Protein AF-A0A3D0XF73-F1 (afdb_monomer_lite)

Secondary structure (DSSP, 8-state):
---HHHHHHHHHHHHHHHHHHHHHHHHHHHHHHSSS--GGG---HHHHHHHHHHHHHHHHHHHHHHHHHHHHHHH-TTSPPPHHHHHHHHHHHHHHHHHHHHHHHHHHHHHHTT-S-TT----TTS--HHHHHHHHHHH--

Sequence (141 aa):
MVDTSQIIQDIEAHNDLCHRLLDVIQQENQWLSQDHPSGDAAPDQAAKRSLLDQFSQQVSLIQGHRVALKDHEQTNPEKPIPEAIHAAIGRGTDLIMKMVALDRENEKLLLKKGMVPSNQIPSSAQYRPSDALQTYQKHSS

pLDDT: mean 75.81, std 13.02, range [38.72, 91.06]

Foldseek 3Di:
DDPLVVLLVLLVVLLVLLVVLLVLLVLLLVLLPDPDRDPVSHRDPVVNVVSVVVNVVSVVVNVVVVVVQVVCCVVCVVDHRDVSSVVSVVSSLVSVLSSLVSVVSSVVSCVVVVVDDPVPDPDPVPDDSVVVVVVVVVVVD

Structure (mmCIF, N/CA/C/O backbone):
data_AF-A0A3D0XF73-F1
#
_entry.id   AF-A0A3D0XF73-F1
#
loop_
_atom_site.group_PDB
_atom_site.id
_atom_site.type_symbol
_atom_site.label_atom_id
_atom_site.label_alt_id
_atom_site.label_comp_id
_atom_site.label_asym_id
_atom_site.label_entity_id
_atom_site.label_seq_id
_atom_site.pdbx_PDB_ins_code
_atom_site.Cartn_x
_atom_site.Cartn_y
_atom_site.Cartn_z
_atom_site.occupancy
_atom_site.B_iso_or_equiv
_atom_site.auth_seq_id
_atom_site.auth_comp_id
_atom_site.auth_asym_id
_atom_site.auth_atom_id
_atom_site.pdbx_PDB_model_num
ATOM 1 N N . MET A 1 1 ? -20.192 8.363 20.190 1.00 54.16 1 MET A N 1
ATOM 2 C CA . MET A 1 1 ? -20.012 6.904 20.031 1.00 54.16 1 MET A CA 1
ATOM 3 C C . MET A 1 1 ? -19.139 6.705 18.814 1.00 54.16 1 MET A C 1
ATOM 5 O O . MET A 1 1 ? -19.420 7.334 17.804 1.00 54.16 1 MET A O 1
ATOM 9 N N . VAL A 1 2 ? -18.063 5.930 18.931 1.00 65.31 2 VAL A N 1
ATOM 10 C CA . VAL A 1 2 ? -17.237 5.571 17.774 1.00 65.31 2 VAL A CA 1
ATOM 11 C C . VAL A 1 2 ? -18.039 4.590 16.925 1.00 65.31 2 VAL A C 1
ATOM 13 O O . VAL A 1 2 ? -18.470 3.562 17.444 1.00 65.31 2 VAL A O 1
ATOM 16 N N . ASP A 1 3 ? -18.283 4.921 15.658 1.00 78.56 3 ASP A N 1
ATOM 17 C CA . ASP A 1 3 ? -18.947 4.000 14.736 1.00 78.56 3 ASP A CA 1
ATOM 18 C C . ASP A 1 3 ? -17.916 3.015 14.186 1.00 78.56 3 ASP A C 1
ATOM 20 O O . ASP A 1 3 ? -17.250 3.245 13.177 1.00 78.56 3 ASP A O 1
ATOM 24 N N . THR A 1 4 ? -17.753 1.910 14.906 1.00 76.88 4 THR A N 1
ATOM 25 C CA . THR A 1 4 ? -16.867 0.809 14.526 1.00 76.88 4 THR A CA 1
ATOM 26 C C . THR A 1 4 ? -17.151 0.305 13.107 1.00 76.88 4 THR A C 1
ATOM 28 O O . THR A 1 4 ? -16.222 -0.107 12.416 1.00 76.88 4 THR A O 1
ATOM 31 N N . SER A 1 5 ? -18.403 0.365 12.643 1.00 81.44 5 SER A N 1
ATOM 32 C CA . SER A 1 5 ? -18.784 -0.110 11.307 1.00 81.44 5 SER A CA 1
ATOM 33 C C . SER A 1 5 ? -18.165 0.763 10.218 1.00 81.44 5 SER A C 1
ATOM 35 O O . SER A 1 5 ? -17.605 0.236 9.258 1.00 81.44 5 SER A O 1
ATOM 37 N N . GLN A 1 6 ? -18.192 2.087 10.408 1.00 85.00 6 GLN A N 1
ATOM 38 C CA . GLN A 1 6 ? -17.560 3.035 9.489 1.00 85.00 6 GLN A CA 1
ATOM 39 C C . GLN A 1 6 ? -16.036 2.860 9.463 1.00 85.00 6 GLN A C 1
ATOM 41 O O . GLN A 1 6 ? -15.434 2.854 8.394 1.00 85.00 6 GLN A O 1
ATOM 46 N N . ILE A 1 7 ? -15.413 2.642 10.626 1.00 84.62 7 ILE A N 1
ATOM 47 C CA . ILE A 1 7 ? -13.966 2.395 10.714 1.00 84.62 7 ILE A CA 1
ATOM 48 C C . ILE A 1 7 ? -13.574 1.139 9.931 1.00 84.62 7 ILE A C 1
ATOM 50 O O . ILE A 1 7 ? -12.596 1.159 9.189 1.00 84.62 7 ILE A O 1
ATOM 54 N N . ILE A 1 8 ? -14.331 0.049 10.079 1.00 85.00 8 ILE A N 1
ATOM 55 C CA . ILE A 1 8 ? -14.075 -1.191 9.336 1.00 85.00 8 ILE A CA 1
ATOM 56 C C . ILE A 1 8 ? -14.212 -0.943 7.832 1.00 85.00 8 ILE A C 1
ATOM 58 O O . ILE A 1 8 ? -13.337 -1.351 7.074 1.00 85.00 8 ILE A O 1
ATOM 62 N N . GLN A 1 9 ? -15.267 -0.246 7.405 1.00 88.25 9 GLN A N 1
ATOM 63 C CA . GLN A 1 9 ? -15.487 0.066 5.995 1.00 88.25 9 GLN A CA 1
ATOM 64 C C . GLN A 1 9 ? -14.329 0.873 5.393 1.00 88.25 9 GLN A C 1
ATOM 66 O O . GLN A 1 9 ? -13.874 0.560 4.294 1.00 88.25 9 GLN A O 1
ATOM 71 N N . ASP A 1 10 ? -13.822 1.870 6.117 1.00 87.31 10 ASP A N 1
ATOM 72 C CA . ASP A 1 10 ? -12.728 2.715 5.638 1.00 87.31 10 ASP A CA 1
ATOM 73 C C . ASP A 1 10 ? -11.391 1.951 5.588 1.00 87.31 10 ASP A C 1
ATOM 75 O O . ASP A 1 10 ? -10.605 2.126 4.655 1.00 87.31 10 ASP A O 1
ATOM 79 N N . ILE A 1 11 ? -11.141 1.042 6.540 1.00 85.81 11 ILE A N 1
ATOM 80 C CA . ILE A 1 11 ? -9.958 0.164 6.505 1.00 85.81 11 ILE A CA 1
ATOM 81 C C . ILE A 1 11 ? -10.044 -0.824 5.333 1.00 85.81 11 ILE A C 1
ATOM 83 O O . ILE A 1 11 ? -9.042 -1.059 4.659 1.00 85.81 11 ILE A O 1
ATOM 87 N N . GLU A 1 12 ? -11.219 -1.383 5.044 1.00 87.50 12 GLU A N 1
ATOM 88 C CA . GLU A 1 12 ? -11.381 -2.274 3.888 1.00 87.50 12 GLU A CA 1
ATOM 89 C C . GLU A 1 12 ? -11.255 -1.523 2.561 1.00 87.50 12 GLU A C 1
ATOM 91 O O . GLU A 1 12 ? -10.599 -2.013 1.645 1.00 87.50 12 GLU A O 1
ATOM 96 N N . ALA A 1 13 ? -11.766 -0.291 2.471 1.00 88.50 13 ALA A N 1
ATOM 97 C CA . ALA A 1 13 ? -11.551 0.560 1.302 1.00 88.50 13 ALA A CA 1
ATOM 98 C C . ALA A 1 13 ? -10.053 0.829 1.056 1.00 88.50 13 ALA A C 1
ATOM 100 O O . ALA A 1 13 ? -9.592 0.847 -0.087 1.00 88.50 13 ALA A O 1
ATOM 101 N N . HIS A 1 14 ? -9.267 0.994 2.122 1.00 88.69 14 HIS A N 1
ATOM 102 C CA . HIS A 1 14 ? -7.813 1.083 2.025 1.00 88.69 14 HIS A CA 1
ATOM 103 C C . HIS A 1 14 ? -7.165 -0.236 1.584 1.00 88.69 14 HIS A C 1
ATOM 105 O O . HIS A 1 14 ? -6.287 -0.217 0.720 1.00 88.69 14 HIS A O 1
ATOM 111 N N . ASN A 1 15 ? -7.607 -1.378 2.118 1.00 88.38 15 ASN A N 1
ATOM 112 C CA . ASN A 1 15 ? -7.119 -2.695 1.700 1.00 88.38 15 ASN A CA 1
ATOM 113 C C . ASN A 1 15 ? -7.386 -2.957 0.207 1.00 88.38 15 ASN A C 1
ATOM 115 O O . ASN A 1 15 ? -6.510 -3.464 -0.494 1.00 88.38 15 ASN A O 1
ATOM 119 N N . ASP A 1 16 ? -8.547 -2.546 -0.303 1.00 91.06 16 ASP A N 1
ATOM 120 C CA . ASP A 1 16 ? -8.883 -2.632 -1.726 1.00 91.06 16 ASP A CA 1
ATOM 121 C C . ASP A 1 16 ? -7.949 -1.774 -2.592 1.00 91.06 16 ASP A C 1
ATOM 123 O O . ASP A 1 16 ? -7.512 -2.205 -3.663 1.00 91.06 16 ASP A O 1
ATOM 127 N N . LEU A 1 17 ? -7.592 -0.568 -2.133 1.00 88.81 17 LEU A N 1
ATOM 128 C CA . LEU A 1 17 ? -6.602 0.268 -2.819 1.00 88.81 17 LEU A CA 1
ATOM 129 C C . LEU A 1 17 ? -5.204 -0.361 -2.796 1.00 88.81 17 LEU A C 1
ATOM 131 O O . LEU A 1 17 ? -4.529 -0.350 -3.827 1.00 88.81 17 LEU A O 1
ATOM 135 N N . CYS A 1 18 ? -4.785 -0.948 -1.670 1.00 87.50 18 CYS A N 1
ATOM 136 C CA . CYS A 1 18 ? -3.538 -1.714 -1.579 1.00 87.50 18 CYS A CA 1
ATOM 137 C C . CYS A 1 18 ? -3.509 -2.859 -2.597 1.00 87.50 18 CYS A C 1
ATOM 139 O O . CYS A 1 18 ? -2.501 -3.054 -3.272 1.00 87.50 18 CYS A O 1
ATOM 141 N N . HIS A 1 19 ? -4.613 -3.595 -2.743 1.00 89.56 19 HIS A N 1
ATOM 142 C CA . HIS A 1 19 ? -4.729 -4.664 -3.733 1.00 89.56 19 HIS A CA 1
ATOM 143 C C . HIS A 1 19 ? -4.571 -4.148 -5.165 1.00 89.56 19 HIS A C 1
ATOM 145 O O . HIS A 1 19 ? -3.753 -4.674 -5.916 1.00 89.56 19 HIS A O 1
ATOM 151 N N . ARG A 1 20 ? -5.278 -3.073 -5.526 1.00 89.44 20 ARG A N 1
ATOM 152 C CA . ARG A 1 20 ? -5.177 -2.475 -6.869 1.00 89.44 20 ARG A CA 1
ATOM 153 C C . ARG A 1 20 ? -3.774 -1.954 -7.166 1.00 89.44 20 ARG A C 1
ATOM 155 O O . ARG A 1 20 ? -3.282 -2.114 -8.278 1.00 89.44 20 ARG A O 1
ATOM 162 N N . LEU A 1 21 ? -3.117 -1.336 -6.184 1.00 86.88 21 LEU A N 1
ATOM 163 C CA . LEU A 1 21 ? -1.731 -0.896 -6.335 1.00 86.88 21 LEU A CA 1
ATOM 164 C C . LEU A 1 21 ? -0.776 -2.084 -6.483 1.00 86.88 21 LEU A C 1
ATOM 166 O O . LEU A 1 21 ? 0.122 -2.032 -7.321 1.00 86.88 21 LEU A O 1
ATOM 170 N N . LEU A 1 22 ? -0.976 -3.159 -5.718 1.00 87.06 22 LEU A N 1
ATOM 171 C CA . LEU A 1 22 ? -0.183 -4.378 -5.847 1.00 87.06 22 LEU A CA 1
ATOM 172 C C . LEU A 1 22 ? -0.311 -4.986 -7.249 1.00 87.06 22 LEU A C 1
ATOM 174 O O . LEU A 1 22 ? 0.711 -5.362 -7.819 1.00 87.06 22 LEU A O 1
ATOM 178 N N . ASP A 1 23 ? -1.513 -5.023 -7.825 1.00 88.94 23 ASP A N 1
ATOM 179 C CA . ASP A 1 23 ? -1.733 -5.520 -9.189 1.00 88.94 23 ASP A CA 1
ATOM 180 C C . ASP A 1 23 ? -0.944 -4.706 -10.224 1.00 88.94 23 ASP A C 1
ATOM 182 O O . ASP A 1 23 ? -0.307 -5.274 -11.110 1.00 88.94 23 ASP A O 1
ATOM 186 N N . VAL A 1 24 ? -0.916 -3.376 -10.089 1.00 87.19 24 VAL A N 1
ATOM 187 C CA . VAL A 1 24 ? -0.124 -2.505 -10.974 1.00 87.19 24 VAL A CA 1
ATOM 188 C C . VAL A 1 24 ? 1.378 -2.777 -10.826 1.00 87.19 24 VAL A C 1
ATOM 190 O O . VAL A 1 24 ? 2.077 -2.907 -11.830 1.00 87.19 24 VAL A O 1
ATOM 193 N N . ILE A 1 25 ? 1.884 -2.927 -9.596 1.00 85.00 25 ILE A N 1
ATOM 194 C CA . ILE A 1 25 ? 3.307 -3.233 -9.347 1.00 85.00 25 ILE A CA 1
ATOM 195 C C . ILE A 1 25 ? 3.664 -4.636 -9.874 1.00 85.00 25 ILE A C 1
ATOM 197 O O . ILE A 1 25 ? 4.774 -4.851 -10.365 1.00 85.00 25 ILE A O 1
ATOM 201 N N . GLN A 1 26 ? 2.734 -5.595 -9.828 1.00 87.75 26 GLN A N 1
ATOM 202 C CA . GLN A 1 26 ? 2.903 -6.925 -10.426 1.00 87.75 26 GLN A CA 1
ATOM 203 C C . GLN A 1 26 ? 2.952 -6.877 -11.950 1.00 87.75 26 GLN A C 1
ATOM 205 O O . GLN A 1 26 ? 3.805 -7.535 -12.545 1.00 87.75 26 GLN A O 1
ATOM 210 N N . GLN A 1 27 ? 2.091 -6.083 -12.581 1.00 86.19 27 GLN A N 1
ATOM 211 C CA . GLN A 1 27 ? 2.137 -5.866 -14.027 1.00 86.19 27 GLN A CA 1
ATOM 212 C C . GLN A 1 27 ? 3.459 -5.207 -14.442 1.00 86.19 27 GLN A C 1
ATOM 214 O O . GLN A 1 27 ? 4.090 -5.653 -15.400 1.00 86.19 27 GLN A O 1
ATOM 219 N N . GLU A 1 28 ? 3.936 -4.221 -13.673 1.00 84.06 28 GLU A N 1
ATOM 220 C CA . GLU A 1 28 ? 5.276 -3.641 -13.834 1.00 84.06 28 GLU A CA 1
ATOM 221 C C . GLU A 1 28 ? 6.376 -4.693 -13.736 1.00 84.06 28 GLU A C 1
ATOM 223 O O . GLU A 1 28 ? 7.237 -4.756 -14.612 1.00 84.06 28 GLU A O 1
ATOM 228 N N . ASN A 1 29 ? 6.330 -5.556 -12.723 1.00 85.81 29 ASN A N 1
ATOM 229 C CA . ASN A 1 29 ? 7.324 -6.606 -12.537 1.00 85.81 29 ASN A CA 1
ATOM 230 C C . ASN A 1 29 ? 7.363 -7.583 -13.715 1.00 85.81 29 ASN A C 1
ATOM 232 O O . ASN A 1 29 ? 8.438 -7.923 -14.212 1.00 85.81 29 ASN A O 1
ATOM 236 N N . GLN A 1 30 ? 6.191 -8.003 -14.192 1.00 86.44 30 GLN A N 1
ATOM 237 C CA . GLN A 1 30 ? 6.067 -8.911 -15.328 1.00 86.44 30 GLN A CA 1
ATOM 238 C C . GLN A 1 30 ? 6.595 -8.268 -16.610 1.00 86.44 30 GLN A C 1
ATOM 240 O O . GLN A 1 30 ? 7.398 -8.884 -17.310 1.00 86.44 30 GLN A O 1
ATOM 245 N N . TRP A 1 31 ? 6.215 -7.019 -16.888 1.00 85.69 31 TRP A N 1
ATOM 246 C CA . TRP A 1 31 ? 6.713 -6.263 -18.039 1.00 85.69 31 TRP A CA 1
ATOM 247 C C . TRP A 1 31 ? 8.238 -6.076 -17.976 1.00 85.69 31 TRP A C 1
ATOM 249 O O . TRP A 1 31 ? 8.956 -6.344 -18.942 1.00 85.69 31 TRP A O 1
ATOM 259 N N . LEU A 1 32 ? 8.769 -5.718 -16.803 1.00 82.56 32 LEU A N 1
ATOM 260 C CA . LEU A 1 32 ? 10.205 -5.572 -16.565 1.00 82.56 32 LEU A CA 1
ATOM 261 C C . LEU A 1 32 ? 10.973 -6.895 -16.588 1.00 82.56 32 LEU A C 1
ATOM 263 O O . LEU A 1 32 ? 12.184 -6.868 -16.797 1.00 82.56 32 LEU A O 1
ATOM 267 N N . SER A 1 33 ? 10.315 -8.036 -16.428 1.00 84.31 33 SER A N 1
ATOM 268 C CA . SER A 1 33 ? 10.958 -9.351 -16.498 1.00 84.31 33 SER A CA 1
ATOM 269 C C . SER A 1 33 ? 11.088 -9.889 -17.928 1.00 84.31 33 SER A C 1
ATOM 271 O O . SER A 1 33 ? 11.879 -10.798 -18.161 1.00 84.31 33 SER A O 1
ATOM 273 N N . GLN A 1 34 ? 10.358 -9.330 -18.900 1.00 82.81 34 GLN A N 1
ATOM 274 C CA . GLN A 1 34 ? 10.447 -9.733 -20.312 1.00 82.81 34 GLN A CA 1
ATOM 275 C C . GLN A 1 34 ? 11.810 -9.368 -20.917 1.00 82.81 34 GLN A C 1
ATOM 277 O O . GLN A 1 34 ? 12.341 -8.306 -20.610 1.00 82.81 34 GLN A O 1
ATOM 282 N N . ASP A 1 35 ? 12.364 -10.167 -21.833 1.00 74.12 35 ASP A N 1
ATOM 283 C CA . ASP A 1 35 ? 13.649 -9.828 -22.478 1.00 74.12 35 ASP A CA 1
ATOM 284 C C . ASP A 1 35 ? 13.580 -8.521 -23.290 1.00 74.12 35 ASP A C 1
ATOM 286 O O . ASP A 1 35 ? 14.521 -7.729 -23.278 1.00 74.12 35 ASP A O 1
ATOM 290 N N . HIS A 1 36 ? 12.437 -8.255 -23.935 1.00 68.56 36 HIS A N 1
ATOM 291 C CA . HIS A 1 36 ? 12.201 -7.066 -24.761 1.00 68.56 36 HIS A CA 1
ATOM 292 C C . HIS A 1 36 ? 10.891 -6.373 -24.346 1.00 68.56 36 HIS A C 1
ATOM 294 O O . HIS A 1 36 ? 9.845 -6.613 -24.955 1.00 68.56 36 HIS A O 1
ATOM 300 N N . PRO A 1 37 ? 10.916 -5.539 -23.292 1.00 67.56 37 PRO A N 1
ATOM 301 C CA . PRO A 1 37 ? 9.735 -4.813 -22.835 1.00 67.56 37 PRO A CA 1
ATOM 302 C C . PRO A 1 37 ? 9.225 -3.889 -23.952 1.00 67.56 37 PRO A C 1
ATOM 304 O O . PRO A 1 37 ? 9.923 -2.977 -24.395 1.00 67.56 37 PRO A O 1
ATOM 307 N N . SER A 1 38 ? 8.017 -4.165 -24.440 1.00 64.25 38 SER A N 1
ATOM 308 C CA . SER A 1 38 ? 7.382 -3.435 -25.547 1.00 64.25 38 SER A CA 1
ATOM 309 C C . SER A 1 38 ? 6.513 -2.299 -25.003 1.00 64.25 38 SER A C 1
ATOM 311 O O . SER A 1 38 ? 5.829 -2.490 -23.997 1.00 64.25 38 SER A O 1
ATOM 313 N N . GLY A 1 39 ? 6.503 -1.135 -25.663 1.00 61.59 39 GLY A N 1
ATOM 314 C CA . GLY A 1 39 ? 5.762 0.053 -25.206 1.00 61.59 39 GLY A CA 1
ATOM 315 C C . GLY A 1 39 ? 4.244 -0.139 -25.088 1.00 61.59 39 GLY A C 1
ATOM 316 O O . GLY A 1 39 ? 3.639 0.429 -24.188 1.00 61.59 39 GLY A O 1
ATOM 317 N N . ASP A 1 40 ? 3.644 -0.996 -25.919 1.00 63.16 40 ASP A N 1
ATOM 318 C CA . ASP A 1 40 ? 2.192 -1.254 -25.916 1.00 63.16 40 ASP A CA 1
ATOM 319 C C . ASP A 1 40 ? 1.706 -2.063 -24.701 1.00 63.16 40 ASP A C 1
ATOM 321 O O . ASP A 1 40 ? 0.525 -2.034 -24.367 1.00 63.16 40 ASP A O 1
ATOM 325 N N . ALA A 1 41 ? 2.612 -2.780 -24.028 1.00 66.19 41 ALA A N 1
ATOM 326 C CA . ALA A 1 41 ? 2.329 -3.525 -22.800 1.00 66.19 41 ALA A CA 1
ATOM 327 C C . ALA A 1 41 ? 2.846 -2.798 -21.549 1.00 66.19 41 ALA A C 1
ATOM 329 O O . ALA A 1 41 ? 2.883 -3.390 -20.468 1.00 66.19 41 ALA A O 1
ATOM 330 N N . ALA A 1 42 ? 3.303 -1.548 -21.697 1.00 71.25 42 ALA A N 1
ATOM 331 C CA . ALA A 1 42 ? 3.808 -0.782 -20.576 1.00 71.25 42 ALA A CA 1
ATOM 332 C C . ALA A 1 42 ? 2.666 -0.498 -19.582 1.00 71.25 42 ALA A C 1
ATOM 334 O O . ALA A 1 42 ? 1.567 -0.113 -19.986 1.00 71.25 42 ALA A O 1
ATOM 335 N N . PRO A 1 43 ? 2.912 -0.678 -18.280 1.00 74.81 43 PRO A N 1
ATOM 336 C CA . PRO A 1 43 ? 1.916 -0.431 -17.248 1.00 74.81 43 PRO A CA 1
ATOM 337 C C . PRO A 1 43 ? 1.510 1.044 -17.220 1.00 74.81 43 PRO A C 1
ATOM 339 O O . PRO A 1 43 ? 2.348 1.943 -17.350 1.00 74.81 43 PRO A O 1
ATOM 342 N N . ASP A 1 44 ? 0.213 1.283 -17.023 1.00 80.12 44 ASP A N 1
ATOM 343 C CA . ASP A 1 44 ? -0.381 2.617 -17.037 1.00 80.12 44 ASP A CA 1
ATOM 344 C C . ASP A 1 44 ? 0.077 3.444 -15.822 1.00 80.12 44 ASP A C 1
ATOM 346 O O . ASP A 1 44 ? -0.453 3.358 -14.709 1.00 80.12 44 ASP A O 1
ATOM 350 N N . GLN A 1 45 ? 1.079 4.290 -16.061 1.00 78.50 45 GLN A N 1
ATOM 351 C CA . GLN A 1 45 ? 1.640 5.192 -15.057 1.00 78.50 45 GLN A CA 1
ATOM 352 C C . GLN A 1 45 ? 0.636 6.258 -14.590 1.00 78.50 45 GLN A C 1
ATOM 354 O O . GLN A 1 45 ? 0.733 6.736 -13.456 1.00 78.50 45 GLN A O 1
ATOM 359 N N . ALA A 1 46 ? -0.345 6.631 -15.420 1.00 79.88 46 ALA A N 1
ATOM 360 C CA . ALA A 1 46 ? -1.385 7.577 -15.028 1.00 79.88 46 ALA A CA 1
ATOM 361 C C . ALA A 1 46 ? -2.380 6.921 -14.060 1.00 79.88 46 ALA A C 1
ATOM 363 O O . ALA A 1 46 ? -2.716 7.516 -13.031 1.00 79.88 46 ALA A O 1
ATOM 364 N N . ALA A 1 47 ? -2.775 5.674 -14.331 1.00 80.06 47 ALA A N 1
ATOM 365 C CA . ALA A 1 47 ? -3.588 4.881 -13.411 1.00 80.06 47 ALA A CA 1
ATOM 366 C C . ALA A 1 47 ? -2.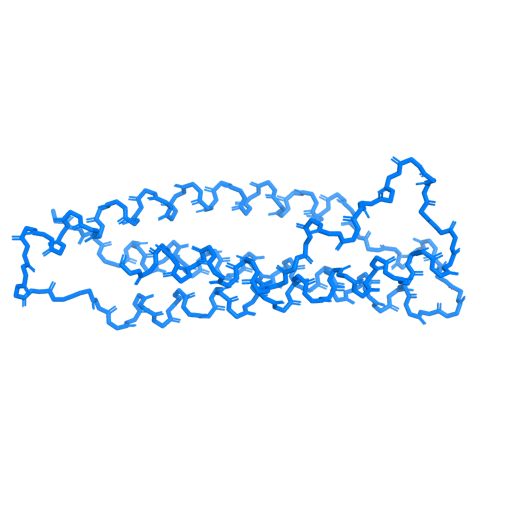871 4.660 -12.070 1.00 80.06 47 ALA A C 1
ATOM 368 O O . ALA A 1 47 ? -3.465 4.899 -11.015 1.00 80.06 47 ALA A O 1
ATOM 369 N N . LYS A 1 48 ? -1.575 4.304 -12.090 1.00 82.94 48 LYS A N 1
ATOM 370 C CA . LYS A 1 48 ? -0.752 4.172 -10.872 1.00 82.94 48 LYS A CA 1
ATOM 371 C C . LYS A 1 48 ? -0.768 5.452 -10.040 1.00 82.94 48 LYS A C 1
ATOM 373 O O . LYS A 1 48 ? -1.014 5.409 -8.836 1.00 82.94 48 LYS A O 1
ATOM 378 N N . ARG A 1 49 ? -0.544 6.604 -10.678 1.00 83.38 49 ARG A N 1
ATOM 379 C CA . ARG A 1 49 ? -0.523 7.905 -9.998 1.00 83.38 49 ARG A CA 1
ATOM 380 C C . ARG A 1 49 ? -1.872 8.256 -9.373 1.00 83.38 49 ARG A C 1
ATOM 382 O O . ARG A 1 49 ? -1.909 8.645 -8.212 1.00 83.38 49 ARG A O 1
ATOM 389 N N . SER A 1 50 ? -2.972 8.043 -10.095 1.00 85.88 50 SER A N 1
ATOM 390 C CA . SER A 1 50 ? -4.318 8.269 -9.556 1.00 85.88 50 SER A CA 1
ATOM 391 C C . SER A 1 50 ? -4.626 7.374 -8.349 1.00 85.88 50 SER A C 1
ATOM 393 O O . SER A 1 50 ? -5.245 7.827 -7.384 1.00 85.88 50 SER A O 1
ATOM 395 N N . LEU A 1 51 ? -4.176 6.116 -8.372 1.00 86.06 51 LEU A N 1
ATOM 396 C CA . LEU A 1 51 ? -4.326 5.199 -7.242 1.00 86.06 51 LEU A CA 1
ATOM 397 C C . LEU A 1 51 ? -3.490 5.638 -6.031 1.00 86.06 51 LEU A C 1
ATOM 399 O O . LEU A 1 51 ? -3.974 5.549 -4.906 1.00 86.06 51 LEU A O 1
ATOM 403 N N . LEU A 1 52 ? -2.274 6.155 -6.237 1.00 84.38 52 LEU A N 1
ATOM 404 C CA . LEU A 1 52 ? -1.429 6.686 -5.157 1.00 84.38 52 LEU A CA 1
ATOM 405 C C . LEU A 1 52 ? -2.020 7.947 -4.507 1.00 84.38 52 LEU A C 1
ATOM 407 O O . LEU A 1 52 ? -1.940 8.108 -3.285 1.00 84.38 52 LEU A O 1
ATOM 411 N N . ASP A 1 53 ? -2.655 8.814 -5.297 1.00 85.69 53 ASP A N 1
ATOM 412 C CA . ASP A 1 53 ? -3.356 9.993 -4.778 1.00 85.69 53 ASP A CA 1
ATOM 413 C C . ASP A 1 53 ? -4.553 9.575 -3.898 1.00 85.69 53 ASP A C 1
ATOM 415 O O . ASP A 1 53 ? -4.708 10.066 -2.777 1.00 85.69 53 ASP A O 1
ATOM 419 N N . GLN A 1 54 ? -5.356 8.605 -4.355 1.00 84.62 54 GLN A N 1
ATOM 420 C CA . GLN A 1 54 ? -6.466 8.027 -3.577 1.00 84.62 54 GLN A CA 1
ATOM 421 C C . GLN A 1 54 ? -5.978 7.319 -2.307 1.00 84.62 54 GLN A C 1
ATOM 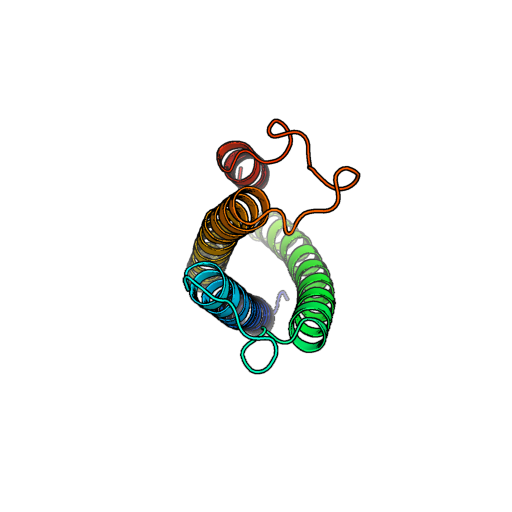423 O O . GLN A 1 54 ? -6.571 7.466 -1.237 1.00 84.62 54 GLN A O 1
ATOM 428 N N . PHE A 1 55 ? -4.869 6.586 -2.404 1.00 82.81 55 PHE A N 1
ATOM 429 C CA . PHE A 1 55 ? -4.242 5.917 -1.270 1.00 82.81 55 PHE A CA 1
ATOM 430 C C . PHE A 1 55 ? -3.809 6.919 -0.196 1.00 82.81 55 PHE A C 1
ATOM 432 O O . PHE A 1 55 ? -4.093 6.722 0.985 1.00 82.81 55 PHE A O 1
ATOM 439 N N . SER A 1 56 ? -3.197 8.034 -0.603 1.00 81.44 56 SER A N 1
ATOM 440 C CA . SER A 1 56 ? -2.772 9.099 0.312 1.00 81.44 56 SER A CA 1
ATOM 441 C C . SER A 1 56 ? -3.954 9.708 1.073 1.00 81.44 56 SER A C 1
ATOM 443 O O . SER A 1 56 ? -3.864 9.920 2.282 1.00 81.44 56 SER A O 1
ATOM 445 N N . GLN A 1 57 ? -5.086 9.921 0.396 1.00 84.12 57 GLN A N 1
ATOM 446 C CA . GLN A 1 57 ? -6.314 10.414 1.030 1.00 84.12 57 GLN A CA 1
ATOM 447 C C . GLN A 1 57 ? -6.877 9.414 2.052 1.00 84.12 57 GLN A C 1
ATOM 449 O O . GLN A 1 57 ? -7.241 9.805 3.162 1.00 84.12 57 GLN A O 1
ATOM 454 N N . GLN A 1 58 ? -6.897 8.121 1.717 1.00 84.12 58 GLN A N 1
ATOM 455 C CA . GLN A 1 58 ? -7.369 7.071 2.627 1.00 84.12 58 GLN A CA 1
ATOM 456 C C . GLN A 1 58 ? -6.468 6.899 3.856 1.00 84.12 58 GLN A C 1
ATOM 458 O O . GLN A 1 58 ? -6.961 6.698 4.965 1.00 84.12 58 GLN A O 1
ATOM 463 N N . VAL A 1 59 ? -5.150 7.059 3.706 1.00 82.50 59 VAL A N 1
ATOM 464 C CA . VAL A 1 59 ? -4.221 7.050 4.847 1.00 82.50 59 VAL A CA 1
ATOM 465 C C . VAL A 1 59 ? -4.546 8.173 5.837 1.00 82.50 59 VAL A C 1
ATOM 467 O O . VAL A 1 59 ? -4.546 7.931 7.044 1.00 82.50 59 VAL A O 1
ATOM 470 N N . SER A 1 60 ? -4.870 9.380 5.361 1.00 82.69 60 SER A N 1
ATOM 471 C CA . SER A 1 60 ? -5.277 10.482 6.244 1.00 82.69 60 SER A CA 1
ATOM 472 C C . SER A 1 60 ? -6.569 10.178 7.013 1.00 82.69 60 SER A C 1
ATOM 474 O O . SER A 1 60 ? -6.663 10.512 8.194 1.00 82.69 60 SER A O 1
ATOM 476 N N . LEU A 1 61 ? -7.536 9.498 6.387 1.00 84.25 61 LEU A N 1
ATOM 477 C CA . LEU A 1 61 ? -8.772 9.069 7.054 1.00 84.25 61 LEU A CA 1
ATOM 478 C C . LEU A 1 61 ? -8.495 8.030 8.151 1.00 84.25 61 LEU A C 1
ATOM 480 O O . LEU A 1 61 ? -8.932 8.199 9.289 1.00 84.25 61 LEU A O 1
ATOM 484 N N . ILE A 1 62 ? -7.687 7.008 7.854 1.00 83.69 62 ILE A N 1
ATOM 485 C CA . ILE A 1 62 ? -7.306 5.971 8.828 1.00 83.69 62 ILE A CA 1
ATOM 486 C C . ILE A 1 62 ? -6.511 6.556 10.002 1.00 83.69 62 ILE A C 1
ATOM 488 O O . ILE A 1 62 ? -6.692 6.137 11.147 1.00 83.69 62 ILE A O 1
ATOM 492 N N . GLN A 1 63 ? -5.656 7.552 9.755 1.00 82.75 63 GLN A N 1
ATOM 493 C CA . GLN A 1 63 ? -4.956 8.266 10.827 1.00 82.75 63 GLN A CA 1
ATOM 494 C C . GLN A 1 63 ? -5.932 8.973 11.778 1.00 82.75 63 GLN A C 1
ATOM 496 O O . GLN A 1 63 ? -5.719 8.937 12.991 1.00 82.75 63 GLN A O 1
ATOM 501 N N . GLY A 1 64 ? -7.019 9.552 11.256 1.00 81.88 64 GLY A N 1
ATOM 502 C CA . GLY A 1 64 ? -8.101 10.114 12.069 1.00 81.88 64 GLY A CA 1
ATOM 503 C C . GLY A 1 64 ? -8.804 9.054 12.923 1.00 81.88 64 GLY A C 1
ATOM 504 O O . GLY A 1 64 ? -8.987 9.249 14.127 1.00 81.88 64 GLY A O 1
ATOM 505 N N . HIS A 1 65 ? -9.108 7.891 12.340 1.00 83.69 65 HIS A N 1
ATOM 506 C CA . HIS A 1 65 ? -9.725 6.767 13.060 1.00 83.69 65 HIS A CA 1
ATOM 507 C C . HIS A 1 65 ? -8.845 6.218 14.174 1.00 83.69 65 HIS A C 1
ATOM 509 O O . HIS A 1 65 ? -9.343 5.886 15.245 1.00 83.69 65 HIS A O 1
ATOM 515 N N . ARG A 1 66 ? -7.527 6.176 13.970 1.00 81.50 66 ARG A N 1
ATOM 516 C CA . ARG A 1 66 ? -6.571 5.757 15.001 1.00 81.50 66 ARG A CA 1
ATOM 517 C C . ARG A 1 66 ? -6.631 6.644 16.247 1.00 81.50 66 ARG A C 1
ATOM 519 O O . ARG A 1 66 ? -6.532 6.124 17.356 1.00 81.50 66 ARG A O 1
ATOM 526 N N . VAL A 1 67 ? -6.782 7.960 16.081 1.00 82.12 67 VAL A N 1
ATOM 527 C CA . VAL A 1 67 ? -6.945 8.884 17.217 1.00 82.12 67 VAL A CA 1
ATOM 528 C C . VAL A 1 67 ? -8.257 8.585 17.943 1.00 82.12 67 VAL A C 1
ATOM 530 O O . VAL A 1 67 ? -8.247 8.370 19.151 1.00 82.12 67 VAL A O 1
ATOM 533 N N . ALA A 1 68 ? -9.356 8.444 17.197 1.00 80.12 68 ALA A N 1
ATOM 534 C CA . ALA A 1 68 ? -10.668 8.135 17.765 1.00 80.12 68 ALA A CA 1
ATOM 535 C C . ALA A 1 68 ? -10.713 6.782 18.505 1.00 80.12 68 ALA A C 1
ATOM 537 O O . ALA A 1 68 ? -11.357 6.667 19.548 1.00 80.12 68 ALA A O 1
ATOM 538 N N . LEU A 1 69 ? -10.020 5.760 17.991 1.00 81.38 69 LEU A N 1
ATOM 539 C CA . LEU A 1 69 ? -9.899 4.449 18.634 1.00 81.38 69 LEU A CA 1
ATOM 540 C C . LEU A 1 69 ? -9.097 4.526 19.936 1.00 81.38 69 LEU A C 1
ATOM 542 O O . LEU A 1 69 ? -9.534 3.982 20.947 1.00 81.38 69 LEU A O 1
ATOM 546 N N . LYS A 1 70 ? -7.974 5.254 19.938 1.00 81.88 70 LYS A N 1
ATOM 547 C CA . LYS A 1 70 ? -7.150 5.445 21.137 1.00 81.88 70 LYS A CA 1
ATOM 548 C C . LYS A 1 70 ? -7.915 6.181 22.241 1.00 81.88 70 LYS A C 1
ATOM 550 O O . LYS A 1 70 ? -7.869 5.774 23.400 1.00 81.88 70 LYS A O 1
ATOM 555 N N . ASP A 1 71 ? -8.656 7.225 21.879 1.00 81.12 71 ASP A N 1
ATOM 556 C CA . ASP A 1 71 ? -9.500 7.967 22.821 1.00 81.12 71 ASP A CA 1
ATOM 557 C C . ASP A 1 71 ? -10.629 7.075 23.375 1.00 81.12 71 ASP A C 1
ATOM 559 O O . ASP A 1 71 ? -10.970 7.142 24.560 1.00 81.12 71 ASP A O 1
ATOM 563 N N . HIS A 1 72 ? -11.191 6.191 22.541 1.00 77.81 72 HIS A N 1
ATOM 564 C CA . HIS A 1 72 ? -12.205 5.224 22.959 1.00 77.81 72 HIS A CA 1
ATOM 565 C C . HIS A 1 72 ? -11.664 4.196 23.957 1.00 77.81 72 HIS A C 1
ATOM 567 O O . HIS A 1 72 ? -12.324 3.960 24.968 1.00 77.81 72 HIS A O 1
ATOM 573 N N . GLU A 1 73 ? -10.487 3.616 23.711 1.00 79.88 73 GLU A N 1
ATOM 574 C CA . GLU A 1 73 ? -9.836 2.679 24.640 1.00 79.88 73 GLU A CA 1
ATOM 575 C C . GLU A 1 73 ? -9.533 3.329 25.993 1.00 79.88 73 GLU A C 1
ATOM 577 O O . GLU A 1 73 ? -9.758 2.720 27.038 1.00 79.88 73 GLU A O 1
ATOM 582 N N . GLN A 1 74 ? -9.089 4.590 25.992 1.00 79.50 74 GLN A N 1
ATOM 583 C CA . GLN A 1 74 ? -8.840 5.345 27.223 1.00 79.50 74 GLN A CA 1
ATOM 584 C C . GLN A 1 74 ? -10.128 5.650 27.995 1.00 79.50 74 GLN A C 1
ATOM 586 O O . GLN A 1 74 ? -10.134 5.622 29.225 1.00 79.50 74 GLN A O 1
ATOM 591 N N . THR A 1 75 ? -11.219 5.940 27.284 1.00 79.69 75 THR A N 1
ATOM 592 C CA . THR A 1 75 ? -12.503 6.312 27.898 1.00 79.69 75 THR A CA 1
ATOM 593 C C . THR A 1 75 ? -13.322 5.089 28.328 1.00 79.69 75 THR A C 1
ATOM 595 O O . THR A 1 75 ? -14.109 5.177 29.267 1.00 79.69 75 THR A O 1
ATOM 598 N N . ASN A 1 76 ? -13.161 3.946 27.653 1.00 75.56 76 ASN A N 1
ATOM 599 C CA . ASN A 1 76 ? -13.940 2.726 2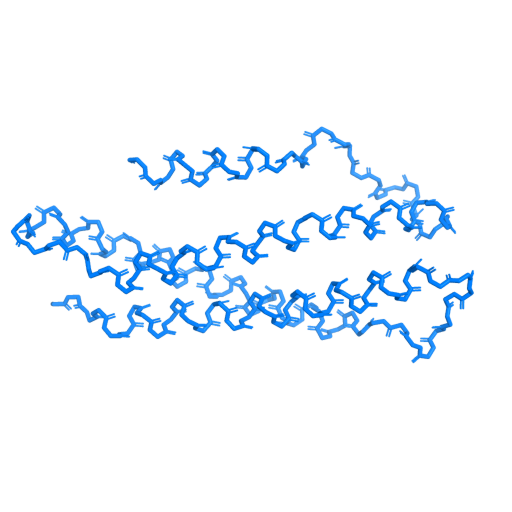7.878 1.00 75.56 76 ASN A CA 1
ATOM 600 C C . ASN A 1 76 ? -13.033 1.481 27.931 1.00 75.56 76 ASN A C 1
ATOM 602 O O . ASN A 1 76 ? -13.120 0.628 27.046 1.00 75.56 76 ASN A O 1
ATOM 606 N N . PRO A 1 77 ? -12.208 1.322 28.981 1.00 72.94 77 PRO A N 1
ATOM 607 C CA . PRO A 1 77 ? -11.282 0.191 29.103 1.00 72.94 77 PRO A CA 1
ATOM 608 C C . PRO A 1 77 ? -11.979 -1.182 29.163 1.00 72.94 77 PRO A C 1
ATOM 610 O O . PRO A 1 77 ? -11.362 -2.201 28.874 1.00 72.94 77 PRO A O 1
ATOM 613 N N . GLU A 1 78 ? -13.273 -1.228 29.496 1.00 74.31 78 GLU A N 1
ATOM 614 C CA . GLU A 1 78 ? -14.074 -2.463 29.522 1.00 74.31 78 GLU A CA 1
ATOM 615 C C . GLU A 1 78 ? -14.596 -2.893 28.136 1.00 74.31 78 GLU A C 1
ATOM 617 O O . GLU A 1 78 ? -15.143 -3.987 27.993 1.00 74.31 78 GLU A O 1
ATOM 622 N N . LYS A 1 79 ? -14.450 -2.045 27.106 1.00 74.38 79 LYS A N 1
ATOM 623 C CA . LYS A 1 79 ? -14.880 -2.323 25.728 1.00 74.38 79 LYS A CA 1
ATOM 624 C C . LYS A 1 79 ? -13.672 -2.299 24.788 1.00 74.38 79 LYS A C 1
ATOM 626 O O . LYS A 1 79 ? -13.376 -1.244 24.221 1.00 74.38 79 LYS A O 1
ATOM 631 N N . PRO A 1 80 ? -12.984 -3.441 24.615 1.00 72.94 80 PRO A N 1
ATOM 632 C CA . PRO A 1 80 ? -11.828 -3.520 23.734 1.00 72.94 80 PRO A CA 1
ATOM 633 C C . PRO A 1 80 ? -12.213 -3.255 22.275 1.00 72.94 80 PRO A C 1
ATOM 635 O O . PRO A 1 80 ? -13.373 -3.414 21.875 1.00 72.94 80 PRO A O 1
ATOM 638 N N . ILE A 1 81 ? -11.219 -2.872 21.472 1.00 76.62 81 ILE A N 1
ATOM 639 C CA . ILE A 1 81 ? -11.385 -2.727 20.026 1.00 76.62 81 ILE A CA 1
ATOM 640 C C . ILE A 1 81 ? -11.798 -4.084 19.429 1.00 76.62 81 ILE A C 1
ATOM 642 O O . ILE A 1 81 ? -11.206 -5.114 19.761 1.00 76.62 81 ILE A O 1
ATOM 646 N N . PRO A 1 82 ? -12.800 -4.118 18.534 1.00 81.31 82 PRO A N 1
ATOM 647 C CA . PRO A 1 82 ? -13.215 -5.356 17.888 1.00 81.31 82 PRO A CA 1
ATOM 648 C C . PRO A 1 82 ? -12.089 -6.023 17.096 1.00 81.31 82 PRO A C 1
ATOM 650 O O . PRO A 1 82 ? -11.387 -5.380 16.316 1.00 81.31 82 PRO A O 1
ATOM 653 N N . GLU A 1 83 ? -11.977 -7.345 17.227 1.00 83.00 83 GLU A N 1
ATOM 654 C CA . GLU A 1 83 ? -10.963 -8.161 16.544 1.00 83.00 83 GLU A CA 1
ATOM 655 C C . GLU A 1 83 ? -10.992 -7.993 15.014 1.00 83.00 83 GLU A C 1
ATOM 657 O O . GLU A 1 83 ? -9.953 -8.023 14.359 1.00 83.00 83 GLU A O 1
ATOM 662 N N . ALA A 1 84 ? -12.167 -7.713 14.441 1.00 80.12 84 ALA A N 1
ATOM 663 C CA . ALA A 1 84 ? -12.326 -7.422 13.017 1.00 80.12 84 ALA A CA 1
ATOM 664 C C . ALA A 1 84 ? -11.474 -6.227 12.545 1.00 80.12 84 ALA A C 1
ATOM 666 O O . ALA A 1 84 ? -10.911 -6.282 11.452 1.00 80.12 84 ALA A O 1
ATOM 667 N N . ILE A 1 85 ? -11.327 -5.183 13.372 1.00 82.50 85 ILE A N 1
ATOM 668 C CA . ILE A 1 85 ? -10.475 -4.024 13.066 1.00 82.50 85 ILE A CA 1
ATOM 669 C C . ILE A 1 85 ? -9.003 -4.445 13.071 1.00 82.50 85 ILE A C 1
ATOM 671 O O . ILE A 1 85 ? -8.274 -4.131 12.131 1.00 82.50 85 ILE A O 1
ATOM 675 N N . HIS A 1 86 ? -8.570 -5.208 14.078 1.00 81.81 86 HIS A N 1
ATOM 676 C CA . HIS A 1 86 ? -7.200 -5.729 14.139 1.00 81.81 86 HIS A CA 1
ATOM 677 C C . HIS A 1 86 ? -6.871 -6.611 12.929 1.00 81.81 86 HIS A C 1
ATOM 679 O O . HIS A 1 86 ? -5.822 -6.442 12.305 1.00 81.81 86 HIS A O 1
ATOM 685 N N . ALA A 1 87 ? -7.784 -7.508 12.552 1.00 82.81 87 ALA A N 1
ATOM 686 C CA . ALA A 1 87 ? -7.623 -8.362 11.383 1.00 82.81 87 ALA A CA 1
ATOM 687 C C . ALA A 1 87 ? -7.547 -7.550 10.077 1.00 82.81 87 ALA A C 1
ATOM 689 O O . ALA A 1 87 ? -6.733 -7.864 9.206 1.00 82.81 87 ALA A O 1
ATOM 690 N N . ALA A 1 88 ? -8.365 -6.502 9.937 1.00 82.69 88 ALA A N 1
ATOM 691 C CA . ALA A 1 88 ? -8.363 -5.633 8.762 1.00 82.69 88 ALA A CA 1
ATOM 692 C C . ALA A 1 88 ? -7.059 -4.827 8.631 1.00 82.69 88 ALA A C 1
ATOM 694 O O . ALA A 1 88 ? -6.499 -4.751 7.538 1.00 82.69 88 ALA A O 1
ATOM 695 N N . ILE A 1 89 ? -6.523 -4.312 9.743 1.00 82.88 89 ILE A N 1
ATOM 696 C CA . ILE A 1 89 ? -5.213 -3.637 9.787 1.00 82.88 89 ILE A CA 1
ATOM 697 C C . ILE A 1 89 ? -4.078 -4.611 9.434 1.00 82.88 89 ILE A C 1
ATOM 699 O O . ILE A 1 89 ? -3.161 -4.258 8.685 1.00 82.88 89 ILE A O 1
ATOM 703 N N . GLY A 1 90 ? -4.141 -5.843 9.950 1.00 81.31 90 GLY A N 1
ATOM 704 C CA . GLY A 1 90 ? -3.166 -6.892 9.645 1.00 81.31 90 GLY A CA 1
ATOM 705 C C . GLY A 1 90 ? -3.071 -7.167 8.143 1.00 81.31 90 GLY A C 1
ATOM 706 O O . GLY A 1 90 ? -1.979 -7.118 7.578 1.00 81.31 90 GLY A O 1
ATOM 707 N N . ARG A 1 91 ? -4.221 -7.338 7.472 1.00 85.1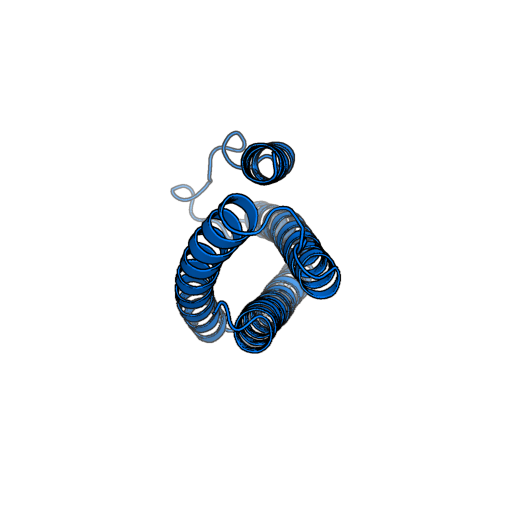2 91 ARG A N 1
ATOM 708 C CA . ARG A 1 91 ? -4.279 -7.523 6.010 1.00 85.12 91 ARG A CA 1
ATOM 709 C C . ARG A 1 91 ? -3.635 -6.366 5.247 1.00 85.12 91 ARG A C 1
ATOM 711 O O . ARG A 1 91 ? -2.825 -6.612 4.354 1.00 85.12 91 ARG A O 1
ATOM 718 N N . GLY A 1 92 ? -3.949 -5.123 5.611 1.00 82.56 92 GLY A N 1
ATOM 719 C CA . GLY A 1 92 ? -3.354 -3.946 4.974 1.00 82.56 92 GLY A CA 1
ATOM 720 C C . GLY A 1 92 ? -1.832 -3.916 5.111 1.00 82.56 92 GLY A C 1
ATOM 721 O O . GLY A 1 92 ? -1.117 -3.673 4.139 1.00 82.56 92 GLY A O 1
ATOM 722 N N . THR A 1 93 ? -1.324 -4.259 6.296 1.00 82.38 93 THR A N 1
ATOM 723 C CA . THR A 1 93 ? 0.120 -4.309 6.569 1.00 82.38 93 THR A CA 1
ATOM 724 C C . THR A 1 93 ? 0.822 -5.354 5.699 1.00 82.38 93 THR A C 1
ATOM 726 O O . THR A 1 93 ? 1.852 -5.058 5.089 1.00 82.38 93 THR A O 1
ATOM 729 N N . ASP A 1 94 ? 0.246 -6.551 5.575 1.00 84.19 94 ASP A N 1
ATOM 730 C CA . ASP A 1 94 ? 0.791 -7.614 4.726 1.00 84.19 94 ASP A CA 1
ATOM 731 C C . ASP A 1 94 ? 0.841 -7.208 3.246 1.00 84.19 94 ASP A C 1
ATOM 733 O O . ASP A 1 94 ? 1.814 -7.508 2.545 1.00 84.19 94 ASP A O 1
ATOM 737 N N . LEU A 1 95 ? -0.186 -6.505 2.759 1.00 83.88 95 LEU A N 1
ATOM 738 C CA . LEU A 1 95 ? -0.227 -6.005 1.383 1.00 83.88 95 LEU A CA 1
ATOM 739 C C . LEU A 1 95 ? 0.848 -4.946 1.136 1.00 83.88 95 LEU A C 1
ATOM 741 O O . LEU A 1 95 ? 1.589 -5.058 0.160 1.00 83.88 95 LEU A O 1
ATOM 745 N N . ILE A 1 96 ? 1.001 -3.981 2.045 1.00 83.56 96 ILE A N 1
ATOM 746 C CA . ILE A 1 96 ? 2.045 -2.950 1.953 1.00 83.56 96 ILE A CA 1
ATOM 747 C C . ILE A 1 96 ? 3.435 -3.595 1.920 1.00 83.56 96 ILE A C 1
ATOM 749 O O . ILE A 1 96 ? 4.273 -3.235 1.093 1.00 83.56 96 ILE A O 1
ATOM 753 N N . MET A 1 97 ? 3.683 -4.592 2.772 1.00 84.38 97 MET A N 1
ATOM 754 C CA . MET A 1 97 ? 4.965 -5.300 2.797 1.00 84.38 97 MET A CA 1
ATOM 755 C C . MET A 1 97 ? 5.253 -6.027 1.478 1.00 84.38 97 MET A C 1
ATOM 757 O O . MET A 1 97 ? 6.382 -5.966 0.980 1.00 84.38 97 MET A O 1
ATOM 761 N N . LYS A 1 98 ? 4.241 -6.669 0.878 1.00 85.06 98 LYS A N 1
ATOM 762 C CA . LYS A 1 98 ? 4.356 -7.285 -0.454 1.00 85.06 98 LYS A CA 1
ATOM 763 C C . LYS A 1 98 ? 4.657 -6.246 -1.531 1.00 85.06 98 LYS A C 1
ATOM 765 O O . LYS A 1 98 ? 5.554 -6.474 -2.339 1.00 85.06 98 LYS A O 1
ATOM 770 N N . MET A 1 99 ? 3.964 -5.107 -1.513 1.00 83.25 99 MET A N 1
ATOM 771 C CA . MET A 1 99 ? 4.190 -4.014 -2.463 1.00 83.25 99 MET A CA 1
ATOM 772 C C . MET A 1 99 ? 5.629 -3.497 -2.391 1.00 83.25 99 MET A C 1
ATOM 774 O O . MET A 1 99 ? 6.295 -3.431 -3.416 1.00 83.25 99 MET A O 1
ATOM 778 N N . VAL A 1 100 ? 6.149 -3.214 -1.192 1.00 83.50 100 VAL A N 1
ATOM 779 C CA . VAL A 1 100 ? 7.528 -2.725 -1.004 1.00 83.50 100 VAL A CA 1
ATOM 780 C C . VAL A 1 100 ? 8.566 -3.739 -1.489 1.00 83.50 100 VAL A C 1
ATOM 782 O O . VAL A 1 100 ? 9.577 -3.363 -2.081 1.00 83.50 100 VAL A O 1
ATOM 785 N N . ALA A 1 101 ? 8.356 -5.031 -1.225 1.00 82.12 101 ALA A N 1
ATOM 786 C CA . ALA A 1 101 ? 9.271 -6.069 -1.690 1.00 82.12 101 ALA A CA 1
ATOM 787 C C . ALA A 1 101 ? 9.307 -6.151 -3.224 1.00 82.12 101 ALA A C 1
ATOM 789 O O . ALA A 1 101 ? 10.386 -6.277 -3.804 1.00 82.12 101 ALA A O 1
ATOM 790 N N . LEU A 1 102 ? 8.139 -6.049 -3.859 1.00 83.44 102 LEU A N 1
ATOM 791 C CA . LEU A 1 102 ? 7.992 -6.136 -5.306 1.00 83.44 102 LEU A CA 1
ATOM 792 C C . LEU A 1 102 ? 8.511 -4.880 -6.019 1.00 83.44 102 LEU A C 1
ATOM 794 O O . LEU A 1 102 ? 9.187 -4.990 -7.037 1.00 83.44 102 LEU A O 1
ATOM 798 N N . ASP A 1 103 ? 8.286 -3.700 -5.444 1.00 82.38 103 ASP A N 1
ATOM 799 C CA . ASP A 1 103 ? 8.771 -2.423 -5.980 1.00 82.38 103 ASP A CA 1
ATOM 800 C C . ASP A 1 103 ? 10.308 -2.373 -6.020 1.00 82.38 103 ASP A C 1
ATOM 802 O O . ASP A 1 103 ? 10.900 -1.966 -7.017 1.00 82.38 103 ASP A O 1
ATOM 806 N N . ARG A 1 104 ? 10.983 -2.935 -5.007 1.00 81.56 104 ARG A N 1
ATOM 807 C CA . ARG A 1 104 ? 12.448 -3.107 -5.045 1.00 81.56 104 ARG A CA 1
ATOM 808 C C . ARG A 1 104 ? 12.915 -4.048 -6.144 1.00 81.56 104 ARG A C 1
ATOM 810 O O . ARG A 1 104 ? 14.013 -3.881 -6.669 1.00 81.56 104 ARG A O 1
ATOM 817 N N . GLU A 1 105 ? 12.143 -5.085 -6.449 1.00 84.75 105 GLU A N 1
ATOM 818 C CA . GLU A 1 105 ? 12.494 -5.982 -7.547 1.00 84.75 105 GLU A CA 1
ATOM 819 C C . GLU A 1 105 ? 12.338 -5.272 -8.896 1.00 84.75 105 GLU A C 1
ATOM 821 O O . GLU A 1 105 ? 13.223 -5.371 -9.746 1.00 84.75 105 GLU A O 1
ATOM 826 N N . ASN A 1 106 ? 11.286 -4.464 -9.049 1.00 84.19 106 ASN A N 1
ATOM 827 C CA . ASN A 1 106 ? 11.097 -3.600 -10.215 1.00 84.19 106 ASN A CA 1
ATOM 828 C C . ASN A 1 106 ? 12.266 -2.622 -10.374 1.00 84.19 106 ASN A C 1
ATOM 830 O O . ASN A 1 106 ? 12.822 -2.500 -11.464 1.00 84.19 106 ASN A O 1
ATOM 834 N N . GLU A 1 107 ? 12.704 -1.990 -9.285 1.00 82.69 107 GLU A N 1
ATOM 835 C CA . GLU A 1 107 ? 13.862 -1.095 -9.277 1.00 82.69 107 GLU A CA 1
ATOM 836 C C . GLU A 1 107 ? 15.143 -1.802 -9.756 1.00 82.69 107 GLU A C 1
ATOM 838 O O . GLU A 1 107 ? 15.849 -1.292 -10.630 1.00 82.69 107 GLU A O 1
ATOM 843 N N . LYS A 1 108 ? 15.429 -3.017 -9.265 1.00 83.44 108 LYS A N 1
ATOM 844 C CA . LYS A 1 108 ? 16.584 -3.804 -9.737 1.00 83.44 108 LYS A CA 1
ATOM 845 C C . LYS A 1 108 ? 16.496 -4.131 -11.224 1.00 83.44 108 LYS A C 1
ATOM 847 O O . LYS A 1 108 ? 17.514 -4.071 -11.916 1.00 83.44 108 LYS A O 1
ATOM 852 N N . LEU A 1 109 ? 15.313 -4.495 -11.718 1.00 82.81 109 LEU A N 1
ATOM 853 C CA . LEU A 1 109 ? 15.112 -4.815 -13.131 1.00 82.81 109 LEU A CA 1
ATOM 854 C C . LEU A 1 109 ? 15.289 -3.573 -14.011 1.00 82.81 109 LEU A C 1
ATOM 856 O O . LEU A 1 109 ? 15.960 -3.654 -15.041 1.00 82.81 109 LEU A O 1
ATOM 860 N N . LEU A 1 110 ? 14.771 -2.420 -13.579 1.00 81.81 110 LEU A N 1
ATOM 861 C CA . LEU A 1 110 ? 14.984 -1.132 -14.243 1.00 81.81 110 LEU A CA 1
ATOM 862 C C . LEU A 1 110 ? 16.476 -0.782 -14.322 1.00 81.81 110 LEU A C 1
ATOM 864 O O . LEU A 1 110 ? 16.963 -0.416 -15.395 1.00 81.81 110 LEU A O 1
ATOM 868 N N . LEU A 1 111 ? 17.216 -0.944 -13.219 1.00 80.31 111 LEU A N 1
ATOM 869 C CA . LEU A 1 111 ? 18.664 -0.711 -13.171 1.00 80.31 111 LEU A CA 1
ATOM 870 C C . LEU A 1 111 ? 19.420 -1.663 -14.106 1.00 80.31 111 LEU A C 1
ATOM 872 O O . LEU A 1 111 ? 20.251 -1.216 -14.896 1.00 80.31 111 LEU A O 1
ATOM 876 N N . LYS A 1 112 ? 19.104 -2.965 -14.070 1.00 81.19 112 LYS A N 1
ATOM 877 C CA . LYS A 1 112 ? 19.728 -3.986 -14.930 1.00 81.19 112 LYS A CA 1
ATOM 878 C C . LYS A 1 112 ? 19.517 -3.694 -16.417 1.00 81.19 112 LYS A C 1
ATOM 880 O O . LYS A 1 112 ? 20.404 -3.963 -17.222 1.00 81.19 112 LYS A O 1
ATOM 885 N N . LYS A 1 113 ? 18.355 -3.148 -16.776 1.00 78.31 113 LYS A N 1
ATOM 886 C CA . LYS A 1 113 ? 17.994 -2.791 -18.154 1.00 78.31 113 LYS A CA 1
ATOM 887 C C . LYS A 1 113 ? 18.471 -1.401 -18.582 1.00 78.31 113 LYS A C 1
ATOM 889 O O . LYS A 1 113 ? 18.218 -1.010 -19.717 1.00 78.31 113 LYS A O 1
ATOM 894 N N . GLY A 1 114 ? 19.142 -0.651 -17.703 1.00 72.31 114 GLY A N 1
ATOM 895 C CA . GLY A 1 114 ? 19.614 0.706 -17.998 1.00 72.31 114 GLY A CA 1
ATOM 896 C C . GLY A 1 114 ? 18.484 1.723 -18.191 1.00 72.31 114 GLY A C 1
ATOM 897 O O . GLY A 1 114 ? 18.691 2.753 -18.824 1.00 72.31 114 GLY A O 1
ATOM 898 N N . MET A 1 115 ? 17.291 1.437 -17.661 1.00 68.56 115 MET A N 1
ATOM 899 C CA . MET A 1 115 ? 16.089 2.268 -17.804 1.00 68.56 115 MET A CA 1
ATOM 900 C C . MET A 1 115 ? 15.951 3.329 -16.699 1.00 68.56 115 MET A C 1
ATOM 902 O O . MET A 1 115 ? 14.960 4.053 -16.666 1.00 68.56 115 MET A O 1
ATOM 906 N N . VAL A 1 116 ? 16.935 3.441 -15.797 1.00 62.69 116 VAL A N 1
ATOM 907 C CA . VAL A 1 116 ? 16.955 4.449 -14.726 1.00 62.69 116 VAL A CA 1
ATOM 908 C C . VAL A 1 116 ? 17.857 5.619 -15.130 1.00 62.69 116 VAL A C 1
ATOM 910 O O . VAL A 1 116 ? 19.047 5.405 -15.380 1.00 62.69 116 VAL A O 1
ATOM 913 N N . PRO A 1 117 ? 17.354 6.866 -15.162 1.00 55.22 117 PRO A N 1
ATOM 914 C CA . PRO A 1 117 ? 18.213 8.032 -15.313 1.00 55.22 117 PRO A CA 1
ATOM 915 C C . PRO A 1 117 ? 19.139 8.153 -14.093 1.00 55.22 117 PRO A C 1
ATOM 917 O O . PRO A 1 117 ? 18.689 8.092 -12.950 1.00 55.22 117 PRO A O 1
ATOM 920 N N . SER A 1 118 ? 20.438 8.369 -14.325 1.00 53.84 118 SER A N 1
ATOM 921 C CA . SER A 1 118 ? 21.503 8.354 -13.301 1.00 53.84 118 SER A CA 1
ATOM 922 C C . SER A 1 118 ? 21.281 9.303 -12.110 1.00 53.84 118 SER A C 1
ATOM 924 O O . SER A 1 118 ? 21.910 9.138 -11.070 1.00 53.84 118 SER A O 1
ATOM 926 N N . ASN A 1 119 ? 20.364 10.265 -12.239 1.00 55.12 119 ASN A N 1
ATOM 927 C CA . ASN A 1 119 ? 20.029 11.262 -11.221 1.00 55.12 119 ASN A CA 1
ATOM 928 C C . ASN A 1 119 ? 18.908 10.824 -10.256 1.00 55.12 119 ASN A C 1
ATOM 930 O O . ASN A 1 119 ? 18.566 11.587 -9.357 1.00 55.12 119 ASN A O 1
ATOM 934 N N . GLN A 1 120 ? 18.306 9.645 -10.452 1.00 54.75 120 GLN A N 1
ATOM 935 C CA . GLN A 1 120 ? 17.166 9.159 -9.658 1.00 54.75 120 GLN A CA 1
ATOM 936 C C . GLN A 1 120 ? 17.452 7.871 -8.883 1.00 54.75 120 GLN A C 1
ATOM 938 O O . GLN A 1 120 ? 16.528 7.320 -8.299 1.00 54.75 120 GLN A O 1
ATOM 943 N N . ILE A 1 121 ? 18.702 7.396 -8.852 1.00 51.62 121 ILE A N 1
ATOM 944 C CA . ILE A 1 121 ? 19.077 6.204 -8.081 1.00 51.62 121 ILE A CA 1
ATOM 945 C C . ILE A 1 121 ? 18.959 6.547 -6.584 1.00 51.62 121 ILE A C 1
ATOM 947 O O . ILE A 1 121 ? 19.783 7.320 -6.080 1.00 51.62 121 ILE A O 1
ATOM 951 N N . PRO A 1 122 ? 17.963 6.016 -5.852 1.00 52.25 122 PRO A N 1
ATOM 952 C CA . PRO A 1 122 ? 17.868 6.208 -4.417 1.00 52.25 122 PRO A CA 1
ATOM 953 C C . PRO A 1 122 ? 19.050 5.500 -3.757 1.00 52.25 122 PRO A C 1
ATOM 955 O O . PRO A 1 122 ? 19.428 4.383 -4.118 1.00 52.25 122 PRO A O 1
ATOM 958 N N . SER A 1 123 ? 19.660 6.139 -2.764 1.00 51.50 123 SER A N 1
ATOM 959 C CA . SER A 1 123 ? 20.718 5.485 -2.003 1.00 51.50 123 SER A CA 1
ATOM 960 C C . SER A 1 123 ? 20.098 4.325 -1.218 1.00 51.50 123 SER A C 1
ATOM 962 O O . SER A 1 123 ? 19.237 4.537 -0.363 1.00 51.50 123 SER A O 1
ATOM 964 N N . SER A 1 124 ? 20.537 3.100 -1.519 1.00 51.62 124 SER A N 1
ATOM 965 C CA . SER A 1 124 ? 20.068 1.804 -0.979 1.00 51.62 124 SER A CA 1
ATOM 966 C C . SER A 1 124 ? 19.883 1.713 0.551 1.00 51.62 124 SER A C 1
ATOM 968 O O . SER A 1 124 ? 19.267 0.771 1.049 1.00 51.62 124 SER A O 1
ATOM 970 N N . ALA A 1 125 ? 20.375 2.693 1.311 1.00 46.72 125 ALA A N 1
ATOM 971 C CA . ALA A 1 125 ? 20.204 2.817 2.753 1.00 46.72 125 ALA A CA 1
ATOM 972 C C . ALA A 1 125 ? 18.808 3.306 3.203 1.00 46.72 125 ALA A C 1
ATOM 974 O O . ALA A 1 125 ? 18.470 3.111 4.365 1.00 46.72 125 ALA A O 1
ATOM 975 N N . GLN A 1 126 ? 18.000 3.934 2.337 1.00 52.59 126 GLN A N 1
ATOM 976 C CA . GLN A 1 126 ? 16.757 4.612 2.759 1.00 52.59 126 GLN A CA 1
ATOM 977 C C . GLN A 1 126 ? 15.514 3.713 2.854 1.00 52.59 126 GLN A C 1
ATOM 979 O O . GLN A 1 126 ? 14.525 4.107 3.461 1.00 52.59 126 GLN A O 1
ATOM 984 N N . TYR A 1 127 ? 15.551 2.501 2.298 1.00 52.31 127 TYR A N 1
ATOM 985 C CA . TYR A 1 127 ? 14.389 1.614 2.247 1.00 52.31 127 TYR A CA 1
ATOM 986 C C . TYR A 1 127 ? 14.763 0.220 2.746 1.00 52.31 127 TYR A C 1
ATOM 988 O O . TYR A 1 127 ? 14.914 -0.700 1.944 1.00 52.31 127 TYR A O 1
ATOM 996 N N . ARG A 1 128 ? 14.870 0.015 4.066 1.00 54.19 128 ARG A N 1
ATOM 997 C CA . ARG A 1 128 ? 14.858 -1.336 4.653 1.00 54.19 128 ARG A CA 1
ATOM 998 C C . ARG A 1 128 ? 13.433 -1.717 5.071 1.00 54.19 128 ARG A C 1
ATOM 1000 O O . ARG A 1 128 ? 12.747 -0.930 5.711 1.00 54.19 128 ARG A O 1
ATOM 1007 N N . PRO A 1 129 ? 12.952 -2.930 4.740 1.00 51.12 129 PRO A N 1
ATOM 1008 C CA . PRO A 1 129 ? 11.594 -3.362 5.086 1.00 51.12 129 PRO A CA 1
ATOM 1009 C C . PRO A 1 129 ? 11.430 -3.546 6.603 1.00 51.12 129 PRO A C 1
ATOM 1011 O O . PRO A 1 129 ? 10.337 -3.389 7.134 1.00 51.12 129 PRO A O 1
ATOM 1014 N N . SER A 1 130 ? 12.536 -3.811 7.304 1.00 56.47 130 SER A N 1
ATOM 1015 C CA . SER A 1 130 ? 12.616 -3.816 8.763 1.00 56.47 130 SER A CA 1
ATOM 1016 C C . SER A 1 130 ? 12.363 -2.441 9.382 1.00 56.47 130 SER A C 1
ATOM 1018 O O . SER A 1 130 ? 11.831 -2.390 10.484 1.00 56.47 130 SER A O 1
ATOM 1020 N N . ASP A 1 131 ? 12.696 -1.346 8.689 1.00 55.66 131 ASP A N 1
ATOM 1021 C CA . ASP A 1 131 ? 12.437 0.008 9.195 1.00 55.66 131 ASP A CA 1
ATOM 1022 C C . ASP A 1 131 ? 10.946 0.334 9.100 1.00 55.66 131 ASP A C 1
ATOM 1024 O O . ASP A 1 131 ? 10.376 0.819 10.0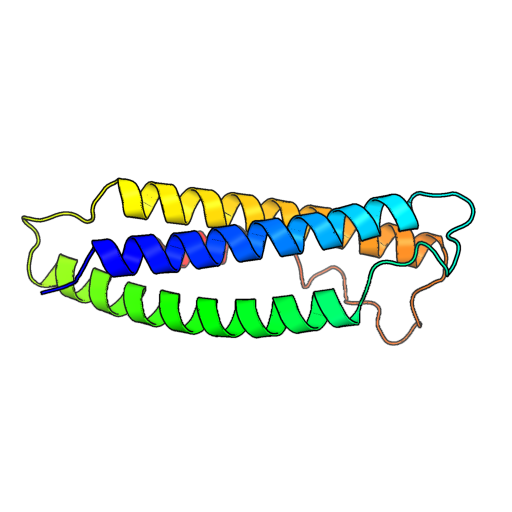69 1.00 55.66 131 ASP A O 1
ATOM 1028 N N . ALA A 1 132 ? 10.282 -0.044 7.999 1.00 54.28 132 ALA A N 1
ATOM 1029 C CA . ALA A 1 132 ? 8.825 0.058 7.889 1.00 54.28 132 ALA A CA 1
ATOM 1030 C C . ALA A 1 132 ? 8.120 -0.776 8.978 1.00 54.28 132 ALA A C 1
ATOM 1032 O O . ALA A 1 132 ? 7.257 -0.260 9.686 1.00 54.28 132 ALA A O 1
ATOM 1033 N N . LEU A 1 133 ? 8.545 -2.030 9.183 1.00 52.31 133 LEU A N 1
ATOM 1034 C CA . LEU A 1 133 ? 8.061 -2.887 10.275 1.00 52.31 133 LEU A CA 1
ATOM 1035 C C . LEU A 1 133 ? 8.311 -2.273 11.661 1.00 52.31 133 LEU A C 1
ATOM 1037 O O . LEU A 1 133 ? 7.413 -2.304 12.497 1.00 52.31 133 LEU A O 1
ATOM 1041 N N . GLN A 1 134 ? 9.481 -1.674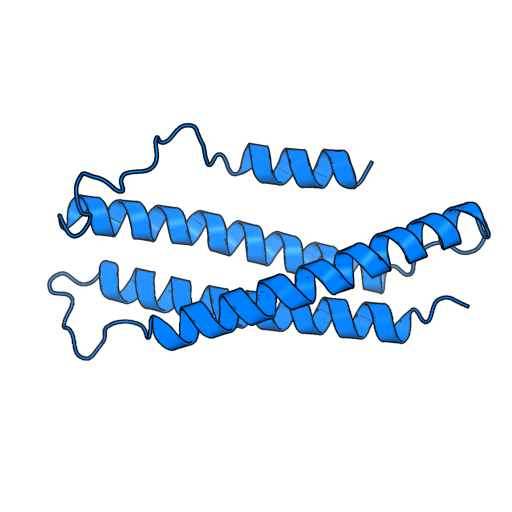 11.910 1.00 52.97 134 GLN A N 1
ATOM 1042 C CA . GLN A 1 134 ? 9.769 -0.978 13.168 1.00 52.97 134 GLN A CA 1
ATOM 1043 C C . GLN A 1 134 ? 8.908 0.266 13.361 1.00 52.97 134 GLN A C 1
ATOM 1045 O O . GLN A 1 134 ? 8.509 0.545 14.489 1.00 52.97 134 GLN A O 1
ATOM 1050 N N . THR A 1 135 ? 8.610 1.020 12.302 1.00 55.69 135 THR A N 1
ATOM 1051 C CA . THR A 1 135 ? 7.695 2.163 12.379 1.00 55.69 135 THR A CA 1
ATOM 1052 C C . THR A 1 135 ? 6.286 1.697 12.727 1.00 55.69 135 THR A C 1
ATOM 1054 O O . THR A 1 135 ? 5.667 2.275 13.615 1.00 55.69 135 THR A O 1
ATOM 1057 N N . TYR A 1 136 ? 5.794 0.614 12.123 1.00 48.19 136 TYR A N 1
ATOM 1058 C CA . TYR A 1 136 ? 4.493 0.050 12.489 1.00 48.19 136 TYR A CA 1
ATOM 1059 C C . TYR A 1 136 ? 4.482 -0.503 13.921 1.00 48.19 136 TYR A C 1
ATOM 1061 O O . TYR A 1 136 ? 3.585 -0.161 14.685 1.00 48.19 136 TYR A O 1
ATOM 1069 N N . GLN A 1 137 ? 5.510 -1.253 14.330 1.00 49.47 137 GLN A N 1
ATOM 1070 C CA . GLN A 1 137 ? 5.619 -1.818 15.684 1.00 49.47 137 GLN A CA 1
ATOM 1071 C C . GLN A 1 137 ? 5.766 -0.750 16.778 1.00 49.47 137 GLN A C 1
ATOM 1073 O O . GLN A 1 137 ? 5.144 -0.852 17.834 1.00 49.47 137 GLN A O 1
ATOM 1078 N N . LYS A 1 138 ? 6.534 0.320 16.526 1.00 48.50 138 LYS A N 1
ATOM 1079 C CA . LYS A 1 138 ? 6.629 1.477 17.437 1.00 48.50 138 LYS A CA 1
ATOM 1080 C C . LYS A 1 138 ? 5.312 2.230 17.577 1.00 48.50 138 LYS A C 1
ATOM 1082 O O . LYS A 1 138 ? 5.130 2.948 18.551 1.00 48.50 138 LYS A O 1
ATOM 1087 N N . HIS A 1 139 ? 4.428 2.118 16.592 1.00 45.00 139 HIS A N 1
ATOM 1088 C CA . HIS A 1 139 ? 3.137 2.794 16.575 1.00 45.00 139 HIS A CA 1
ATOM 1089 C C . HIS A 1 139 ? 1.971 1.871 16.975 1.00 45.00 139 HIS A C 1
ATOM 1091 O O . HIS A 1 139 ? 0.855 2.376 17.098 1.00 45.00 139 HIS A O 1
ATOM 1097 N N . SER A 1 140 ? 2.231 0.572 17.176 1.00 39.47 140 SER A N 1
ATOM 1098 C CA . SER A 1 140 ? 1.302 -0.446 17.685 1.00 39.47 140 SER A CA 1
ATOM 1099 C C . SER A 1 140 ? 1.566 -0.843 19.147 1.00 39.47 140 SER A C 1
ATOM 1101 O O . SER A 1 140 ? 0.986 -1.825 19.604 1.00 39.47 140 SER A O 1
ATOM 1103 N N . SER A 1 141 ? 2.480 -0.147 19.837 1.00 38.72 141 SER A N 1
ATOM 1104 C CA . SER A 1 141 ? 2.777 -0.313 21.271 1.00 38.72 141 SER A CA 1
ATOM 1105 C C . SER A 1 141 ? 2.203 0.839 22.089 1.00 38.72 141 SER A C 1
ATOM 1107 O O . SER A 1 141 ? 2.173 1.974 21.554 1.00 38.72 141 SER A O 1
#

Radius of gyration: 18.39 Å; chains: 1; bounding box: 42×21×55 Å